Protein AF-A0A2H6H1N0-F1 (afdb_monomer)

Sequence (60 aa):
MKYIKPSMKFNPGLKKYEPELPLRKRGRKVQSKVDWKWILIILGSLIIIGLMSYWLMVYY

Radius of gyration: 29.5 Å; Cα contacts (8 Å, |Δi|>4): 20; chains: 1; bounding box: 64×18×69 Å

Mean predicted aligned error: 15.59 Å

Structure (mmCIF, N/CA/C/O backbone):
data_AF-A0A2H6H1N0-F1
#
_entry.id   AF-A0A2H6H1N0-F1
#
loop_
_atom_site.group_PDB
_atom_site.id
_atom_site.type_symbol
_atom_site.label_atom_id
_atom_site.label_alt_id
_atom_site.label_comp_id
_atom_site.label_asym_id
_atom_site.label_entity_id
_atom_site.label_seq_id
_atom_site.pdbx_PDB_ins_code
_atom_site.Cartn_x
_atom_site.Cartn_y
_atom_site.Cartn_z
_atom_site.occupancy
_atom_site.B_iso_or_equiv
_atom_site.auth_seq_id
_atom_site.auth_comp_id
_atom_site.auth_asym_id
_atom_site.auth_atom_id
_atom_site.pdbx_PDB_model_num
ATOM 1 N N . MET A 1 1 ? -40.486 -1.256 8.796 1.00 45.12 1 MET A N 1
ATOM 2 C CA . MET A 1 1 ? -39.313 -0.697 9.511 1.00 45.12 1 MET A CA 1
ATOM 3 C C . MET A 1 1 ? -39.122 -1.466 10.817 1.00 45.12 1 MET A C 1
ATOM 5 O O . MET A 1 1 ? -40.070 -1.547 11.584 1.00 45.12 1 MET A O 1
ATOM 9 N N . LYS A 1 2 ? -37.958 -2.094 11.053 1.00 46.97 2 LYS A N 1
ATOM 10 C CA . LYS A 1 2 ? -37.648 -2.765 12.334 1.00 46.97 2 LYS A CA 1
ATOM 11 C C . LYS A 1 2 ? -37.160 -1.712 13.334 1.00 46.97 2 LYS A C 1
ATOM 13 O O . LYS A 1 2 ? -36.081 -1.160 13.150 1.00 46.97 2 LYS A O 1
ATOM 18 N N . TYR A 1 3 ? -37.948 -1.434 14.368 1.00 49.94 3 TYR A N 1
ATOM 19 C CA . TYR A 1 3 ? -37.553 -0.552 15.465 1.00 49.94 3 TYR A CA 1
ATOM 20 C C . TYR A 1 3 ? -36.567 -1.293 16.375 1.00 49.94 3 TYR A C 1
ATOM 22 O O . TYR A 1 3 ? -36.953 -2.192 17.120 1.00 49.94 3 TYR A O 1
ATOM 30 N N . ILE A 1 4 ? -35.283 -0.950 16.292 1.00 61.31 4 ILE A N 1
ATOM 31 C CA . ILE A 1 4 ? -34.263 -1.447 17.221 1.00 61.31 4 ILE A CA 1
ATOM 32 C C . ILE A 1 4 ? -34.385 -0.595 18.485 1.00 61.31 4 ILE A C 1
ATOM 34 O O . ILE A 1 4 ? -34.071 0.594 18.457 1.00 61.31 4 ILE A O 1
ATOM 38 N N . LYS A 1 5 ? -34.890 -1.174 19.579 1.00 60.19 5 LYS A N 1
ATOM 39 C CA . LYS A 1 5 ? -34.918 -0.493 20.880 1.00 60.19 5 LYS A CA 1
ATOM 40 C C . LYS A 1 5 ? -33.469 -0.345 21.372 1.00 60.19 5 LYS A C 1
ATOM 42 O O . LYS A 1 5 ? -32.794 -1.369 21.487 1.00 60.19 5 LYS A O 1
ATOM 47 N N . PRO A 1 6 ? -32.966 0.874 21.632 1.00 63.69 6 PRO A N 1
ATOM 48 C CA . PRO A 1 6 ? -31.635 1.039 22.199 1.00 63.69 6 PRO A CA 1
ATOM 49 C C . PRO A 1 6 ? -31.596 0.429 23.607 1.00 63.69 6 PRO A C 1
ATOM 51 O O . PRO A 1 6 ? -32.506 0.642 24.407 1.00 63.69 6 PRO A O 1
ATOM 54 N N . SER A 1 7 ? -30.549 -0.350 23.885 1.00 69.69 7 SER A N 1
ATOM 55 C CA . SER A 1 7 ? -30.231 -0.847 25.228 1.00 69.69 7 SER A CA 1
ATOM 56 C C . SER A 1 7 ? -30.032 0.351 26.161 1.00 69.69 7 SER A C 1
ATOM 58 O O . SER A 1 7 ? -29.343 1.307 25.804 1.00 69.69 7 SER A O 1
ATOM 60 N N . MET A 1 8 ? -30.686 0.345 27.323 1.00 78.81 8 MET A N 1
ATOM 61 C CA . MET A 1 8 ? -30.573 1.414 28.318 1.00 78.81 8 MET A CA 1
ATOM 62 C C . MET A 1 8 ? -29.647 0.963 29.440 1.00 78.81 8 MET A C 1
ATOM 64 O O . MET A 1 8 ? -29.863 -0.097 30.029 1.00 78.81 8 MET A O 1
ATOM 68 N N . LYS A 1 9 ? -28.651 1.786 29.771 1.00 79.88 9 LYS A N 1
ATOM 69 C CA . LYS A 1 9 ? -27.729 1.529 30.880 1.00 79.88 9 LYS A CA 1
ATOM 70 C C . LYS A 1 9 ? -27.985 2.526 32.006 1.00 79.88 9 LYS A C 1
ATOM 72 O O . LYS A 1 9 ? -28.107 3.727 31.775 1.00 79.88 9 LYS A O 1
ATOM 77 N N . PHE A 1 10 ? -28.082 2.024 33.235 1.00 78.81 10 PHE A N 1
ATOM 78 C CA . PHE A 1 10 ? -28.213 2.872 34.416 1.00 78.81 10 PHE A CA 1
ATOM 79 C C . PHE A 1 10 ? -26.873 3.544 34.726 1.00 78.81 10 PHE A C 1
ATOM 81 O O . PHE A 1 10 ? -25.870 2.857 34.934 1.00 78.81 10 PHE A O 1
ATOM 88 N N . ASN A 1 11 ? -26.855 4.876 34.760 1.00 79.81 11 ASN A N 1
ATOM 89 C CA . ASN A 1 11 ? -25.695 5.659 35.161 1.00 79.81 11 ASN A CA 1
ATOM 90 C C . ASN A 1 11 ? -25.831 6.038 36.651 1.00 79.81 11 ASN A C 1
ATOM 92 O O . ASN A 1 11 ? -26.615 6.935 36.980 1.00 79.81 11 ASN A O 1
ATOM 96 N N . PRO A 1 12 ? -25.091 5.386 37.571 1.00 78.00 12 PRO A N 1
ATOM 97 C CA . PRO A 1 12 ? -25.238 5.619 39.008 1.00 78.00 12 PRO A CA 1
ATOM 98 C C . PRO A 1 12 ? -24.815 7.032 39.438 1.00 78.00 12 PRO A C 1
ATOM 100 O O . PRO A 1 12 ? -25.342 7.538 40.426 1.00 78.00 12 PRO A O 1
ATOM 103 N N . GLY A 1 13 ? -23.932 7.700 38.685 1.00 81.62 13 GLY A N 1
ATOM 104 C CA . GLY A 1 13 ? -23.501 9.072 38.978 1.00 81.62 13 GLY A CA 1
ATOM 105 C C . GLY A 1 13 ? -24.572 10.125 38.678 1.00 81.62 13 GLY A C 1
ATOM 106 O O . GLY A 1 13 ? -24.644 11.145 39.355 1.00 81.62 13 GLY A O 1
ATOM 107 N N . LEU A 1 14 ? -25.445 9.855 37.704 1.00 79.00 14 LEU A N 1
ATOM 108 C CA . LEU A 1 14 ? -26.547 10.744 37.321 1.00 79.00 14 LEU A CA 1
ATOM 109 C C . LEU A 1 14 ? -27.913 10.261 37.826 1.00 79.00 14 LEU A C 1
ATOM 111 O O . LEU A 1 14 ? -28.909 10.955 37.627 1.00 79.00 14 LEU A O 1
ATOM 115 N N . LYS A 1 15 ? -27.966 9.083 38.471 1.00 80.69 15 LYS A N 1
ATOM 116 C CA . LYS A 1 15 ? -29.194 8.386 38.901 1.00 80.69 15 LYS A CA 1
ATOM 117 C C . LYS A 1 15 ? -30.253 8.313 37.789 1.00 80.69 15 LYS A C 1
ATOM 119 O O . LYS A 1 15 ? -31.450 8.421 38.049 1.00 80.69 15 LYS A O 1
ATOM 124 N N . LYS A 1 16 ? -29.813 8.171 36.538 1.00 85.50 16 LYS A N 1
ATOM 125 C CA . LYS A 1 16 ? -30.661 8.202 35.339 1.00 85.50 16 LYS A CA 1
ATOM 126 C C . LYS A 1 16 ? -30.289 7.065 34.396 1.00 85.50 16 LYS A C 1
ATOM 128 O O . LYS A 1 16 ? -29.144 6.618 34.362 1.00 85.50 16 LYS A O 1
ATOM 133 N N . TYR A 1 17 ? -31.280 6.599 33.645 1.00 78.69 17 TYR A N 1
ATOM 134 C CA . TYR A 1 17 ? -31.083 5.640 32.564 1.00 78.69 17 TYR A CA 1
ATOM 135 C C . TYR A 1 17 ? -30.733 6.401 31.294 1.00 78.69 17 TYR A C 1
ATOM 137 O O . TYR A 1 17 ? -31.519 7.230 30.833 1.00 78.69 17 TYR A O 1
ATOM 145 N N . GLU A 1 18 ? -29.558 6.126 30.741 1.00 74.06 18 GLU A N 1
ATOM 146 C CA . GLU A 1 18 ? -29.110 6.726 29.490 1.00 74.06 18 GLU A CA 1
ATOM 147 C C . GLU A 1 18 ? -29.135 5.661 28.386 1.00 74.06 18 GLU A C 1
ATOM 149 O O . GLU A 1 18 ? -28.755 4.506 28.624 1.00 74.06 18 GLU A O 1
ATOM 154 N N . PRO A 1 19 ? -29.620 6.001 27.178 1.00 74.75 19 PRO A N 1
ATOM 155 C CA . PRO A 1 19 ? -29.539 5.095 26.047 1.00 74.75 19 PRO A CA 1
ATOM 156 C C . PRO A 1 19 ? -28.067 4.878 25.695 1.00 74.75 19 PRO A C 1
ATOM 158 O O . PRO A 1 19 ? -27.308 5.837 25.537 1.00 74.75 19 PRO A O 1
ATOM 161 N N . GLU A 1 20 ? -27.659 3.619 25.542 1.00 70.94 20 GLU A N 1
ATOM 162 C CA . GLU A 1 20 ? -26.339 3.298 25.015 1.00 70.94 20 GLU A CA 1
ATOM 163 C C . GLU A 1 20 ? -26.283 3.772 23.562 1.00 70.94 20 GLU A C 1
ATOM 165 O O . GLU A 1 20 ? -26.788 3.126 22.640 1.00 70.94 20 GLU A O 1
ATOM 170 N N . LEU A 1 21 ? -25.689 4.949 23.351 1.00 68.69 21 LEU A N 1
ATOM 171 C CA . LEU A 1 21 ? -25.368 5.420 22.015 1.00 68.69 21 LEU A CA 1
ATOM 172 C C . LEU A 1 21 ? -24.439 4.380 21.381 1.00 68.69 21 LEU A C 1
ATOM 174 O O . LEU A 1 21 ? -23.450 3.995 22.016 1.00 68.69 21 LEU A O 1
ATOM 178 N N . PRO A 1 22 ? -24.704 3.918 20.145 1.00 65.69 22 PRO A N 1
ATOM 179 C CA . PRO A 1 22 ? -23.767 3.061 19.447 1.00 65.69 22 PRO A CA 1
ATOM 180 C C . PRO A 1 22 ? -22.486 3.868 19.262 1.00 65.69 22 PRO A C 1
ATOM 182 O O . PRO A 1 22 ? -22.391 4.723 18.378 1.00 65.69 22 PRO A O 1
ATOM 185 N N . LEU A 1 23 ? -21.506 3.623 20.133 1.00 63.56 23 LEU A N 1
ATOM 186 C CA . LEU A 1 23 ? -20.177 4.191 20.022 1.00 63.56 23 LEU A CA 1
ATOM 187 C C . LEU A 1 23 ? -19.646 3.705 18.684 1.00 63.56 23 LEU A C 1
ATOM 189 O O . LEU A 1 23 ? -19.270 2.542 18.521 1.00 63.56 23 LEU A O 1
ATOM 193 N N . ARG A 1 24 ? -19.709 4.584 17.684 1.00 58.12 24 ARG A N 1
ATOM 194 C CA . ARG A 1 24 ? -19.223 4.332 16.337 1.00 58.12 24 ARG A CA 1
ATOM 195 C C . ARG A 1 24 ? -17.735 4.063 16.503 1.00 58.12 24 ARG A C 1
ATOM 197 O O . ARG A 1 24 ? -16.959 5.004 16.632 1.00 58.12 24 ARG A O 1
ATOM 204 N N . LYS A 1 25 ? -17.352 2.784 16.578 1.00 60.16 25 LYS A N 1
ATOM 205 C CA . LYS A 1 25 ? -15.967 2.318 16.714 1.00 60.16 25 LYS A CA 1
ATOM 206 C C . LYS A 1 25 ? -15.199 2.751 15.468 1.00 60.16 25 LYS A C 1
ATOM 208 O O . LYS A 1 25 ? -15.020 1.989 14.521 1.00 60.16 25 LYS A O 1
ATOM 213 N N . ARG A 1 26 ? -14.802 4.020 15.416 1.00 57.53 26 ARG A N 1
ATOM 214 C CA . ARG A 1 26 ? -14.038 4.604 14.321 1.00 57.53 26 ARG A CA 1
ATOM 215 C C . ARG A 1 26 ? -12.568 4.356 14.626 1.00 57.53 26 ARG A C 1
ATOM 217 O O . ARG A 1 26 ? -11.829 5.237 15.029 1.00 57.53 26 ARG A O 1
ATOM 224 N N . GLY A 1 27 ? -12.188 3.098 14.461 1.00 58.19 27 GLY A N 1
ATOM 225 C CA . GLY A 1 27 ? -10.818 2.620 14.545 1.00 58.19 27 GLY A CA 1
ATOM 226 C C . GLY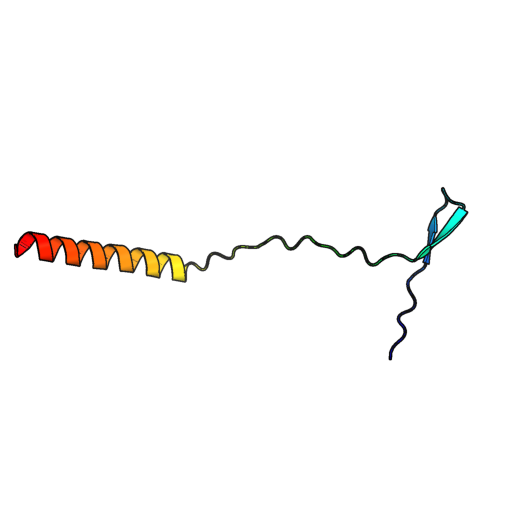 A 1 27 ? -10.562 1.659 13.398 1.00 58.19 27 GLY A C 1
ATOM 227 O O . GLY A 1 27 ? -10.162 0.522 13.626 1.00 58.19 27 GLY A O 1
ATOM 228 N N . ARG A 1 28 ? -10.847 2.076 12.154 1.00 59.12 28 ARG A N 1
ATOM 229 C CA . ARG A 1 28 ? -10.274 1.384 10.996 1.00 59.12 28 ARG A CA 1
ATOM 230 C C . ARG A 1 28 ? -8.777 1.649 11.062 1.00 59.12 28 ARG A C 1
ATOM 232 O O . ARG A 1 28 ? -8.310 2.672 10.577 1.00 59.12 28 ARG A O 1
ATOM 239 N N . LYS A 1 29 ? -8.037 0.737 11.696 1.00 56.22 29 LYS A N 1
ATOM 240 C CA . LYS A 1 29 ? -6.621 0.562 11.393 1.00 56.22 29 LYS A CA 1
ATOM 241 C C . LYS A 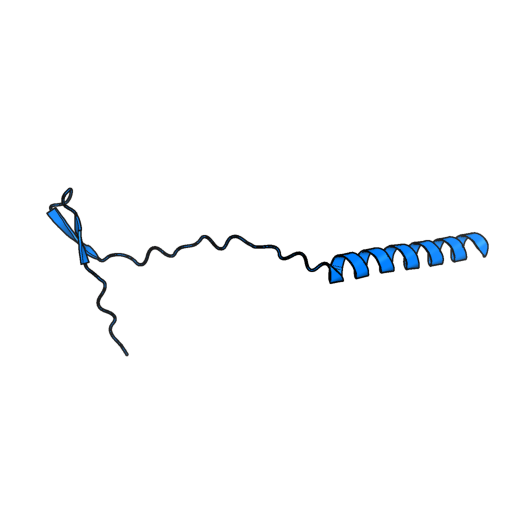1 29 ? -6.573 0.377 9.883 1.00 56.22 29 LYS A C 1
ATOM 243 O O . LYS A 1 29 ? -7.105 -0.609 9.375 1.00 56.22 29 LYS A O 1
ATOM 248 N N . VAL A 1 30 ? -6.052 1.373 9.176 1.00 59.09 30 VAL A N 1
ATOM 249 C CA . VAL A 1 30 ? -5.744 1.257 7.757 1.00 59.09 30 VAL A CA 1
ATOM 250 C C . VAL A 1 30 ? -4.629 0.221 7.696 1.00 59.09 30 VAL A C 1
ATOM 252 O O . VAL A 1 30 ? -3.458 0.541 7.839 1.00 59.09 30 VAL A O 1
ATOM 255 N N . GLN A 1 31 ? -5.001 -1.057 7.628 1.00 58.47 31 GLN A N 1
ATOM 256 C CA . GLN A 1 31 ? -4.075 -2.103 7.237 1.00 58.47 31 GLN A CA 1
ATOM 257 C C . GLN A 1 31 ? -3.773 -1.825 5.772 1.00 58.47 31 GLN A C 1
ATOM 259 O O . GLN A 1 31 ? -4.516 -2.261 4.893 1.00 58.47 31 GLN A O 1
ATOM 264 N N . SER A 1 32 ? -2.719 -1.055 5.504 1.00 62.97 32 SER A N 1
ATOM 265 C CA . SER A 1 32 ? -2.103 -1.066 4.188 1.00 62.97 32 SER A CA 1
ATOM 266 C C . SER A 1 32 ? -1.497 -2.455 4.016 1.00 62.97 32 SER A C 1
ATOM 268 O O . SER A 1 32 ? -0.358 -2.731 4.385 1.00 62.97 32 SER A O 1
ATOM 270 N N . LYS A 1 33 ? -2.301 -3.387 3.503 1.00 65.62 33 LYS A N 1
ATOM 271 C CA . LYS A 1 33 ? -1.760 -4.586 2.879 1.00 65.62 33 LYS A CA 1
ATOM 272 C C . LYS A 1 33 ? -1.071 -4.096 1.616 1.00 65.62 33 LYS A C 1
ATOM 274 O O . LYS A 1 33 ? -1.709 -3.912 0.587 1.00 65.62 33 LYS A O 1
ATOM 279 N N . VAL A 1 34 ? 0.205 -3.753 1.749 1.00 74.69 34 VAL A N 1
ATOM 280 C CA . VAL A 1 34 ? 1.050 -3.476 0.596 1.00 74.69 34 VAL A CA 1
ATOM 281 C C . VAL A 1 34 ? 1.193 -4.804 -0.130 1.00 74.69 34 VAL A C 1
ATOM 283 O O . VAL A 1 34 ? 1.847 -5.730 0.346 1.00 74.69 34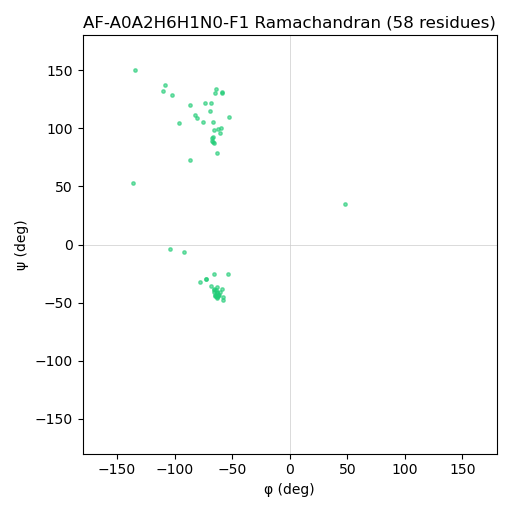 VAL A O 1
ATOM 286 N N . ASP A 1 35 ? 0.490 -4.918 -1.246 1.00 82.94 35 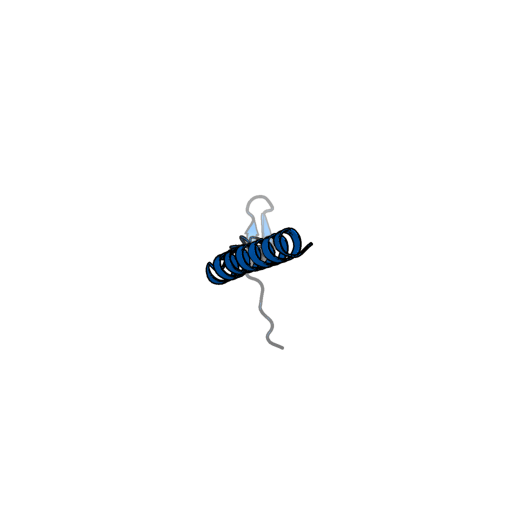ASP A N 1
ATOM 287 C CA . ASP A 1 35 ? 0.505 -6.101 -2.087 1.00 82.94 35 ASP A CA 1
ATOM 288 C C . ASP A 1 35 ? 1.881 -6.216 -2.755 1.00 82.94 35 ASP A C 1
ATOM 290 O O . ASP A 1 35 ? 2.258 -5.391 -3.587 1.00 82.94 35 ASP A O 1
ATOM 294 N N . TRP A 1 36 ? 2.630 -7.269 -2.416 1.00 84.44 36 TRP A N 1
ATOM 295 C CA . TRP A 1 36 ? 3.989 -7.529 -2.920 1.00 84.44 36 TRP A CA 1
ATOM 296 C C . TRP A 1 36 ? 4.084 -7.535 -4.456 1.00 84.44 36 TRP A C 1
ATOM 298 O O . TRP A 1 36 ? 5.116 -7.203 -5.036 1.00 84.44 36 TRP A O 1
ATOM 308 N N . LYS A 1 37 ? 2.969 -7.840 -5.132 1.00 87.31 37 LYS A N 1
ATOM 309 C CA . LYS A 1 37 ? 2.842 -7.754 -6.592 1.00 87.31 37 LYS A CA 1
ATOM 310 C C . LYS A 1 37 ? 3.115 -6.342 -7.123 1.00 87.31 37 LYS A C 1
ATOM 312 O O . LYS A 1 37 ? 3.771 -6.213 -8.149 1.00 87.31 37 LYS A O 1
ATOM 317 N N . TRP A 1 38 ? 2.675 -5.295 -6.423 1.00 90.44 38 TRP A N 1
ATOM 318 C CA . TRP A 1 38 ? 2.927 -3.909 -6.834 1.00 90.44 38 TRP A CA 1
ATOM 319 C C . TRP A 1 38 ? 4.399 -3.530 -6.713 1.00 90.44 38 TRP A C 1
ATOM 321 O O . TRP A 1 38 ? 4.916 -2.828 -7.576 1.00 90.44 38 TRP A O 1
ATOM 331 N N . ILE A 1 39 ? 5.089 -4.046 -5.694 1.00 89.62 39 ILE A N 1
ATOM 332 C CA .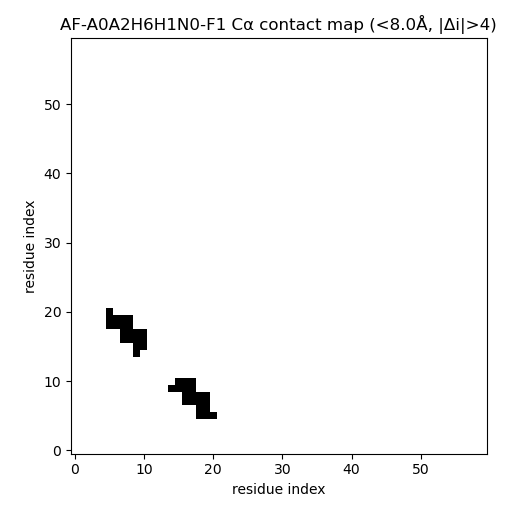 ILE A 1 39 ? 6.528 -3.822 -5.514 1.00 89.62 39 ILE A CA 1
ATOM 333 C C . ILE A 1 39 ? 7.301 -4.417 -6.694 1.00 89.62 39 ILE A C 1
ATOM 335 O O . ILE A 1 39 ? 8.156 -3.745 -7.262 1.00 89.62 39 ILE A O 1
ATOM 339 N N . LEU A 1 40 ? 6.957 -5.637 -7.120 1.00 92.50 40 LEU A N 1
ATOM 340 C CA . LEU A 1 40 ? 7.589 -6.282 -8.276 1.00 92.50 40 LEU A CA 1
ATOM 341 C C . LEU A 1 40 ? 7.337 -5.529 -9.590 1.00 92.50 40 LEU A C 1
ATOM 343 O O . LEU A 1 40 ? 8.254 -5.399 -10.398 1.00 92.50 40 LEU A O 1
ATOM 347 N N . ILE A 1 41 ? 6.127 -4.998 -9.792 1.00 93.69 41 ILE A N 1
ATOM 348 C CA . ILE A 1 41 ? 5.791 -4.205 -10.987 1.00 93.69 41 ILE A CA 1
ATOM 349 C C . ILE A 1 41 ? 6.626 -2.918 -11.039 1.00 93.69 41 ILE A C 1
ATOM 351 O O . ILE A 1 41 ? 7.172 -2.587 -12.090 1.00 93.69 41 ILE A O 1
ATOM 355 N N . ILE A 1 42 ? 6.759 -2.219 -9.907 1.00 94.19 42 ILE A N 1
ATOM 356 C CA . ILE A 1 42 ? 7.560 -0.988 -9.806 1.00 94.19 42 ILE A CA 1
ATOM 357 C C . ILE A 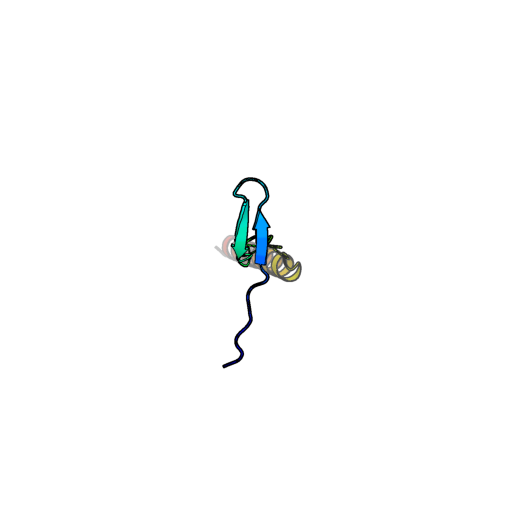1 42 ? 9.048 -1.285 -10.028 1.00 94.19 42 ILE A C 1
ATOM 359 O O . ILE A 1 42 ? 9.740 -0.531 -10.709 1.00 94.19 42 ILE A O 1
ATOM 363 N N . LEU A 1 43 ? 9.552 -2.394 -9.483 1.00 95.12 43 LEU A N 1
ATOM 364 C CA . LEU A 1 43 ? 10.948 -2.780 -9.677 1.00 95.12 43 LEU A CA 1
ATOM 365 C C . LEU A 1 43 ? 11.239 -3.097 -11.151 1.00 95.12 43 LEU A C 1
ATOM 367 O O . LEU A 1 43 ? 12.244 -2.649 -11.700 1.00 95.12 43 LEU A O 1
ATOM 371 N N . GLY A 1 44 ? 10.340 -3.840 -11.803 1.00 95.75 44 GLY A N 1
ATOM 372 C CA . GLY A 1 44 ? 10.463 -4.180 -13.218 1.00 95.75 44 GLY A CA 1
ATOM 373 C C . GLY A 1 44 ? 10.416 -2.951 -14.127 1.00 95.75 44 GLY A C 1
ATOM 374 O O . GLY A 1 44 ? 11.217 -2.851 -15.056 1.00 95.75 44 GLY A O 1
ATOM 375 N N . SER A 1 45 ? 9.534 -1.986 -13.843 1.00 95.62 45 SER A N 1
ATOM 376 C CA . SER A 1 45 ? 9.436 -0.767 -14.654 1.00 95.62 45 SER A CA 1
ATOM 377 C C . SER A 1 45 ? 10.695 0.098 -14.562 1.00 95.62 45 SER A C 1
ATOM 379 O O . SER A 1 45 ? 11.154 0.599 -15.587 1.00 95.62 45 SER A O 1
ATOM 381 N N . LEU A 1 46 ? 11.310 0.207 -13.380 1.00 95.88 46 LEU A N 1
ATOM 382 C CA . LEU A 1 46 ? 12.580 0.922 -13.203 1.00 95.88 46 LEU A CA 1
ATOM 383 C C . LEU A 1 46 ? 13.714 0.313 -14.035 1.00 95.88 46 LEU A C 1
ATOM 385 O O . LEU A 1 46 ? 14.482 1.049 -14.654 1.00 95.88 46 LEU A O 1
ATOM 389 N N . ILE A 1 47 ? 13.798 -1.018 -14.095 1.00 95.38 47 ILE A N 1
ATOM 390 C CA . ILE A 1 47 ? 14.818 -1.719 -14.889 1.00 95.38 47 ILE A CA 1
ATOM 391 C C . ILE A 1 47 ? 14.621 -1.445 -16.385 1.00 95.38 47 ILE A C 1
ATOM 393 O O . ILE A 1 47 ? 15.586 -1.150 -17.089 1.00 95.38 47 ILE A O 1
ATOM 397 N N . ILE A 1 48 ? 13.377 -1.494 -16.871 1.00 95.75 48 ILE A N 1
ATOM 398 C CA . ILE A 1 48 ? 13.056 -1.233 -18.283 1.00 95.75 48 ILE A CA 1
ATOM 399 C C . ILE A 1 48 ? 13.414 0.207 -18.664 1.00 95.75 48 ILE A C 1
ATOM 401 O O . ILE A 1 48 ? 14.056 0.428 -19.690 1.00 95.75 48 ILE A O 1
ATOM 405 N N . ILE A 1 49 ? 13.052 1.182 -17.825 1.00 95.56 49 ILE A N 1
ATOM 406 C CA . ILE A 1 49 ? 13.381 2.597 -18.048 1.00 95.56 49 ILE A CA 1
ATOM 407 C C . ILE A 1 49 ? 14.903 2.796 -18.066 1.00 95.56 49 ILE A C 1
ATOM 409 O O . ILE A 1 49 ? 15.422 3.474 -18.953 1.00 95.56 49 ILE A O 1
ATOM 413 N N . GLY A 1 50 ? 15.624 2.160 -17.138 1.00 95.00 50 GLY A N 1
ATOM 414 C CA . GLY A 1 50 ? 17.086 2.188 -17.096 1.00 95.00 50 GLY A CA 1
ATOM 415 C C . GLY A 1 50 ? 17.713 1.660 -18.389 1.00 95.00 50 GLY A C 1
ATOM 416 O O . GLY A 1 50 ? 18.544 2.337 -18.994 1.00 95.00 50 GLY A O 1
ATOM 417 N N . LEU A 1 51 ? 17.252 0.505 -18.872 1.00 94.56 51 LEU A N 1
ATOM 418 C CA . LEU A 1 51 ? 17.725 -0.085 -20.128 1.00 94.56 51 LEU A CA 1
ATOM 419 C C . LEU A 1 51 ? 17.414 0.795 -21.342 1.00 94.56 51 LEU A C 1
ATOM 421 O O . LEU A 1 51 ? 18.281 0.960 -22.198 1.00 94.56 51 LEU A O 1
ATOM 425 N N . MET A 1 52 ? 16.220 1.393 -21.407 1.00 93.75 52 MET A N 1
ATOM 426 C CA . MET A 1 52 ? 15.867 2.323 -22.484 1.00 93.75 52 MET A CA 1
ATOM 427 C C . MET A 1 52 ? 16.766 3.560 -22.479 1.00 93.75 52 MET A C 1
ATOM 429 O O . MET A 1 52 ? 17.240 3.966 -23.537 1.00 93.75 52 MET A O 1
ATOM 433 N N . SER A 1 53 ? 17.035 4.139 -21.306 1.00 91.75 53 SER A N 1
ATOM 434 C CA . SER A 1 53 ? 17.922 5.303 -21.198 1.00 91.75 53 SER A CA 1
ATOM 435 C C . SER A 1 53 ? 19.369 4.976 -21.577 1.00 91.75 53 SER A C 1
ATOM 437 O O . SER A 1 53 ? 20.002 5.757 -22.281 1.00 91.75 53 SER A O 1
ATOM 439 N N . TYR A 1 54 ? 19.866 3.796 -21.194 1.00 93.69 54 TYR A N 1
ATOM 440 C CA . TYR A 1 54 ? 21.185 3.318 -21.601 1.00 93.69 54 TYR A CA 1
ATOM 441 C C . TYR A 1 54 ? 21.271 3.119 -23.117 1.00 93.69 54 TYR A C 1
ATOM 443 O O . TYR A 1 54 ? 22.212 3.594 -23.742 1.00 93.69 54 TYR A O 1
ATOM 451 N N . TRP A 1 55 ? 20.266 2.483 -23.726 1.00 93.94 55 TRP A N 1
ATOM 452 C CA . TRP A 1 55 ? 20.191 2.353 -25.183 1.00 93.94 55 TRP A CA 1
ATOM 453 C C . TRP A 1 55 ? 20.197 3.716 -25.871 1.00 93.94 55 TRP A C 1
ATOM 455 O O . TRP A 1 55 ? 20.945 3.920 -26.819 1.00 93.94 55 TRP A O 1
ATOM 465 N N . LEU A 1 56 ? 19.417 4.671 -25.372 1.00 92.19 56 LEU A N 1
ATOM 466 C CA . LEU A 1 56 ? 19.376 6.010 -25.947 1.00 92.19 56 LEU A CA 1
ATOM 467 C C . LEU A 1 56 ? 20.733 6.726 -25.848 1.00 92.19 56 LEU A C 1
ATOM 469 O O . LEU A 1 56 ? 21.115 7.412 -26.784 1.00 92.19 56 LEU A O 1
ATOM 473 N N . MET A 1 57 ? 21.472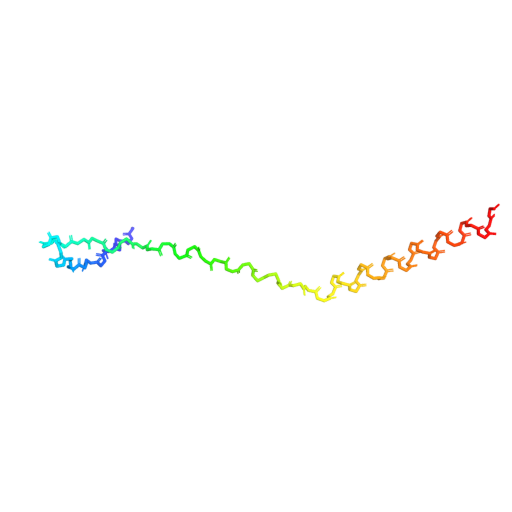 6.525 -24.754 1.00 90.00 57 MET A N 1
ATOM 474 C CA . MET A 1 57 ? 22.818 7.076 -24.559 1.00 90.00 57 MET A CA 1
ATOM 475 C C . MET A 1 57 ? 23.890 6.388 -25.417 1.00 90.00 57 MET A C 1
ATOM 477 O O . MET A 1 57 ? 24.890 7.003 -25.748 1.00 90.00 57 MET A O 1
ATOM 481 N N . VAL A 1 58 ? 23.730 5.103 -25.740 1.00 89.06 58 VAL A N 1
ATOM 482 C CA . VAL A 1 58 ? 24.706 4.363 -26.560 1.00 89.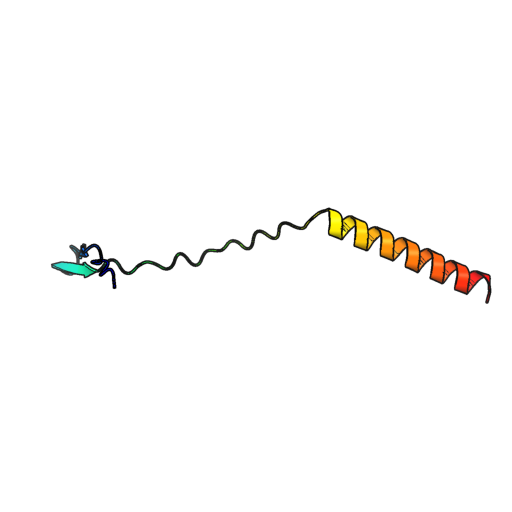06 58 VAL A CA 1
ATOM 483 C C . VAL A 1 58 ? 24.569 4.699 -28.046 1.00 89.06 58 VAL A C 1
ATOM 485 O O . VAL A 1 58 ? 25.556 4.664 -28.775 1.00 89.06 58 VAL A O 1
ATOM 488 N N . TYR A 1 59 ? 23.351 4.987 -28.505 1.00 83.56 59 TYR A N 1
ATOM 489 C CA . TYR A 1 59 ? 23.061 5.242 -29.919 1.00 83.56 59 TYR A CA 1
ATOM 490 C C . TYR A 1 59 ? 23.142 6.719 -30.326 1.00 83.56 59 TYR A C 1
ATOM 492 O O . TYR A 1 59 ? 23.018 7.011 -31.517 1.00 83.56 59 TYR A O 1
ATOM 500 N N . TYR A 1 60 ? 23.328 7.62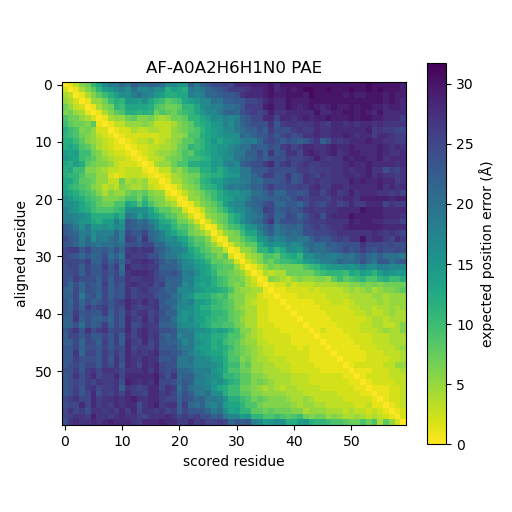9 -29.370 1.00 72.38 60 TYR A N 1
ATOM 501 C CA . TYR A 1 60 ? 23.392 9.076 -29.576 1.00 72.38 60 TYR A CA 1
ATOM 502 C C . TYR A 1 60 ? 24.727 9.622 -29.075 1.00 72.38 60 TYR A C 1
ATOM 504 O O . TYR A 1 60 ? 25.313 10.472 -29.780 1.00 72.38 60 TYR A O 1
#

pLDDT: mean 77.66, std 14.8, range [45.12, 95.88]

Secondary structure (DSSP, 8-state):
----PPPEEEETTTTEEEE----------------HHHHHHHHHHHHHHHHHHHHHHHH-

Foldseek 3Di:
DDDDDFDWDQDPVVRDTDGPDPPPPPDPPPPPPVPVVVVVVVVVVVVVVVVVVVVVVVVD

Solvent-accessible surface area (backbone atoms only — not comparable to full-atom values): 4007 Å² total; per-residue (Å²): 135,87,84,78,79,68,58,69,44,78,38,81,92,73,75,41,74,44,68,57,68,81,74,75,81,85,68,80,73,79,76,76,74,76,56,67,67,58,55,54,53,55,54,52,51,53,53,52,52,50,52,51,53,50,52,56,62,74,78,104